Protein AF-A0A0B6ZB55-F1 (afdb_monomer_lite)

Radius of gyration: 16.15 Å; chains: 1; bounding box: 36×27×43 Å

Structure (mmCIF, N/CA/C/O backbone):
data_AF-A0A0B6ZB55-F1
#
_entry.id   AF-A0A0B6ZB55-F1
#
loop_
_atom_site.group_PDB
_atom_site.id
_atom_site.type_symbol
_atom_site.label_atom_id
_atom_site.label_alt_id
_atom_site.label_comp_id
_atom_site.label_asym_id
_atom_site.label_entity_id
_atom_site.label_seq_id
_atom_site.pdbx_PDB_ins_code
_atom_site.Cartn_x
_atom_site.Cartn_y
_atom_site.Cartn_z
_atom_site.occupancy
_atom_site.B_iso_or_equiv
_atom_site.auth_seq_id
_atom_site.auth_comp_id
_atom_site.auth_asym_id
_atom_site.auth_atom_id
_atom_site.pdbx_PDB_model_num
ATOM 1 N N . ARG A 1 1 ? -15.641 8.906 -2.070 1.00 78.38 1 ARG A N 1
ATOM 2 C CA . ARG A 1 1 ? -16.358 8.236 -0.950 1.00 78.38 1 ARG A CA 1
ATOM 3 C C . ARG A 1 1 ? -15.957 6.762 -0.945 1.00 78.38 1 ARG A C 1
ATOM 5 O O . ARG A 1 1 ? -15.657 6.256 -2.016 1.00 78.38 1 ARG A O 1
ATOM 12 N N . PHE A 1 2 ? -15.905 6.112 0.220 1.00 85.44 2 PHE A N 1
ATOM 13 C CA . PHE A 1 2 ? -15.589 4.680 0.339 1.00 85.44 2 PHE A CA 1
ATOM 14 C C . PHE A 1 2 ? -16.650 3.815 -0.370 1.00 85.44 2 PHE A C 1
ATOM 16 O O . PHE A 1 2 ? -17.840 4.094 -0.225 1.00 85.44 2 PHE A O 1
ATOM 23 N N . ASN A 1 3 ? -16.220 2.804 -1.135 1.00 88.19 3 ASN A N 1
ATOM 24 C CA . ASN A 1 3 ? -17.104 1.811 -1.752 1.00 88.19 3 ASN A CA 1
ATOM 25 C C . ASN A 1 3 ? -17.136 0.546 -0.878 1.00 88.19 3 ASN A C 1
ATOM 27 O O . ASN A 1 3 ? -16.136 -0.161 -0.781 1.00 88.19 3 ASN A O 1
ATOM 31 N N . ALA A 1 4 ? -18.290 0.261 -0.275 1.00 91.62 4 ALA A N 1
ATOM 32 C CA . ALA A 1 4 ? -18.489 -0.870 0.631 1.00 91.62 4 ALA A CA 1
ATOM 33 C C . ALA A 1 4 ? -18.898 -2.179 -0.073 1.00 91.62 4 ALA A C 1
ATOM 35 O O . ALA A 1 4 ? -19.157 -3.175 0.593 1.00 91.62 4 ALA A O 1
ATOM 36 N N . GLU A 1 5 ? -18.983 -2.213 -1.403 1.00 95.00 5 GLU A N 1
ATOM 37 C CA . GLU A 1 5 ? -19.406 -3.409 -2.143 1.00 95.00 5 GLU A CA 1
ATOM 38 C C . GLU A 1 5 ? -18.503 -4.621 -1.855 1.00 95.00 5 GLU A C 1
ATOM 40 O O . GLU A 1 5 ? -18.988 -5.738 -1.676 1.00 95.00 5 GLU A O 1
ATOM 45 N N . VAL A 1 6 ? -17.189 -4.397 -1.751 1.00 92.00 6 VAL A N 1
ATOM 46 C CA . VAL A 1 6 ? -16.215 -5.449 -1.416 1.00 92.00 6 VAL A CA 1
ATOM 47 C C . VAL A 1 6 ? -16.412 -5.943 0.017 1.00 92.00 6 VAL A C 1
ATOM 49 O O . VAL A 1 6 ? -16.413 -7.152 0.245 1.00 92.00 6 VAL A O 1
ATOM 52 N N . ASP A 1 7 ? -16.641 -5.035 0.964 1.00 95.38 7 ASP A N 1
ATOM 53 C CA . ASP A 1 7 ? -16.941 -5.369 2.360 1.00 95.38 7 ASP A CA 1
ATOM 54 C C . ASP A 1 7 ? -18.189 -6.260 2.456 1.00 95.38 7 ASP A C 1
ATOM 56 O O . ASP A 1 7 ? -18.150 -7.330 3.061 1.00 95.38 7 ASP A O 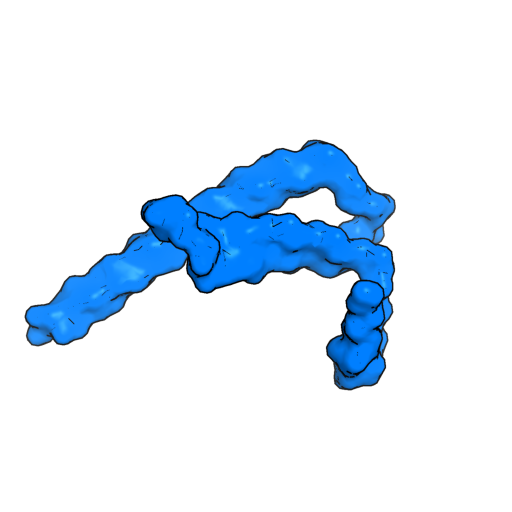1
ATOM 60 N N . ILE A 1 8 ? -19.276 -5.874 1.776 1.00 95.69 8 ILE A N 1
ATOM 61 C CA . ILE A 1 8 ? -20.536 -6.634 1.748 1.00 95.69 8 ILE A CA 1
ATOM 62 C C . ILE A 1 8 ? -20.314 -8.035 1.171 1.00 95.69 8 ILE A C 1
ATOM 64 O O . ILE A 1 8 ? -20.774 -9.021 1.743 1.00 95.69 8 ILE A O 1
ATOM 68 N N . ARG A 1 9 ? -19.591 -8.136 0.049 1.00 96.00 9 ARG A N 1
ATOM 69 C CA . ARG A 1 9 ? -19.334 -9.413 -0.632 1.00 96.00 9 ARG A CA 1
ATOM 70 C C . ARG A 1 9 ? -18.429 -10.356 0.157 1.00 96.00 9 ARG A C 1
ATOM 72 O O . ARG A 1 9 ? -18.551 -11.566 0.005 1.00 96.00 9 ARG A O 1
ATOM 79 N N . THR A 1 10 ? -17.497 -9.819 0.940 1.00 94.06 10 THR A N 1
ATOM 80 C CA . THR A 1 10 ? -16.496 -10.611 1.678 1.00 94.06 10 THR A CA 1
ATOM 81 C C . THR A 1 10 ? -16.866 -10.837 3.143 1.00 94.06 10 THR A C 1
ATOM 83 O O . THR A 1 10 ? -16.229 -11.648 3.809 1.00 94.06 10 THR A O 1
ATOM 86 N N . GLY A 1 11 ? -17.861 -10.115 3.668 1.00 94.56 11 GLY A N 1
ATOM 87 C CA . GLY A 1 11 ? -18.149 -10.052 5.103 1.00 94.56 11 GLY A CA 1
ATOM 88 C C . GLY A 1 11 ? -17.071 -9.315 5.908 1.00 94.56 11 GLY A C 1
ATOM 89 O O . GLY A 1 11 ? -17.128 -9.287 7.139 1.00 94.56 11 GLY A O 1
ATOM 90 N N . TYR A 1 12 ? -16.077 -8.725 5.237 1.00 94.50 12 TYR A N 1
ATOM 91 C CA . TYR A 1 12 ? -15.007 -7.970 5.869 1.00 94.50 12 TYR A CA 1
ATOM 92 C C . TYR A 1 12 ? -15.473 -6.544 6.167 1.00 94.50 12 TYR A C 1
ATOM 94 O O . TYR A 1 12 ? -16.247 -5.967 5.412 1.00 94.50 12 TYR A O 1
ATOM 102 N N . LYS A 1 13 ? -14.997 -5.952 7.266 1.00 94.88 13 LYS A N 1
ATOM 103 C CA . LYS A 1 13 ? -15.304 -4.558 7.613 1.00 94.88 13 LYS A CA 1
ATOM 104 C C . LYS A 1 13 ? -14.049 -3.713 7.530 1.00 94.88 13 LYS A C 1
ATOM 106 O O . LYS A 1 13 ? -13.205 -3.772 8.426 1.00 94.88 13 LYS A O 1
ATOM 111 N N . THR A 1 14 ? -13.955 -2.888 6.505 1.00 95.44 14 THR A N 1
ATOM 112 C CA . THR A 1 14 ? -12.849 -1.964 6.298 1.00 95.44 14 THR A CA 1
ATOM 113 C C . THR A 1 14 ? -13.033 -0.717 7.162 1.00 95.44 14 THR A C 1
ATOM 115 O O . THR A 1 14 ? -14.045 -0.022 7.100 1.00 95.44 14 THR A O 1
ATOM 118 N N . LYS A 1 15 ? -12.050 -0.451 8.022 1.00 93.94 15 LYS A N 1
ATOM 119 C CA . LYS A 1 15 ? -12.016 0.672 8.971 1.00 93.94 15 LYS A CA 1
ATOM 120 C C . LYS A 1 15 ? -10.954 1.689 8.576 1.00 93.94 15 LYS A C 1
ATOM 122 O O . LYS A 1 15 ? -11.204 2.887 8.622 1.00 93.94 15 LYS A O 1
ATOM 127 N N . THR A 1 16 ? -9.773 1.208 8.197 1.00 95.50 16 THR A N 1
ATOM 128 C CA . THR A 1 16 ? -8.644 2.034 7.760 1.00 95.50 16 THR A CA 1
ATOM 129 C C . THR A 1 16 ? -7.981 1.397 6.548 1.00 95.50 16 THR A C 1
ATOM 131 O O . THR A 1 16 ? -7.889 0.173 6.453 1.00 95.50 16 THR A O 1
ATOM 134 N N . ILE A 1 17 ? -7.520 2.230 5.617 1.00 95.81 17 ILE A N 1
ATOM 135 C CA . ILE A 1 17 ? -6.746 1.809 4.449 1.00 95.81 17 ILE A CA 1
ATOM 136 C C . ILE A 1 17 ? -5.537 2.732 4.343 1.00 95.81 17 ILE A C 1
ATOM 138 O O . ILE A 1 17 ? -5.686 3.948 4.460 1.00 95.81 17 ILE A O 1
ATOM 142 N N . LEU A 1 18 ? -4.368 2.152 4.098 1.00 97.25 18 LEU A N 1
ATOM 143 C CA . LEU A 1 18 ? -3.168 2.867 3.686 1.00 97.25 18 LEU A CA 1
ATOM 144 C C . LEU A 1 18 ? -2.771 2.377 2.293 1.00 97.25 18 LEU A C 1
ATOM 146 O O . LEU A 1 18 ? -2.640 1.173 2.085 1.00 97.25 18 LEU A O 1
ATOM 150 N N . CYS A 1 19 ? -2.587 3.296 1.348 1.00 97.25 19 CYS A N 1
ATOM 151 C CA . CYS A 1 19 ? -2.244 2.981 -0.038 1.00 97.25 19 CYS A CA 1
ATOM 152 C C . CYS A 1 19 ? -0.926 3.645 -0.421 1.00 97.25 19 CYS A C 1
ATOM 154 O O . CYS A 1 19 ? -0.743 4.824 -0.131 1.00 97.25 19 CYS A O 1
ATOM 156 N N . MET A 1 20 ? -0.071 2.919 -1.143 1.00 97.69 20 MET A N 1
ATOM 157 C CA . MET A 1 20 ? 1.135 3.473 -1.759 1.00 97.69 20 MET A CA 1
ATOM 158 C C . MET A 1 20 ? 1.209 3.105 -3.244 1.00 97.69 20 MET A C 1
ATOM 160 O O . MET A 1 20 ? 0.963 1.949 -3.609 1.00 97.69 20 MET A O 1
ATOM 164 N N . PRO A 1 21 ? 1.527 4.064 -4.128 1.00 97.38 21 PRO A N 1
ATOM 165 C CA . PRO A 1 21 ? 1.776 3.773 -5.532 1.00 97.38 21 PRO A CA 1
ATOM 166 C C . PRO A 1 21 ? 3.082 2.986 -5.699 1.00 97.38 21 PRO A C 1
ATOM 168 O O . PRO A 1 21 ? 4.064 3.218 -5.001 1.00 97.38 21 PRO A O 1
ATOM 171 N N . ILE A 1 22 ? 3.108 2.081 -6.674 1.00 96.75 22 ILE A N 1
ATOM 172 C CA . ILE A 1 22 ? 4.319 1.376 -7.093 1.00 96.75 22 ILE A CA 1
ATOM 173 C C . ILE A 1 22 ? 4.816 2.008 -8.391 1.00 96.75 22 ILE A C 1
ATOM 175 O O . ILE A 1 22 ? 4.112 1.994 -9.406 1.00 96.75 22 ILE A O 1
ATOM 179 N N . PHE A 1 23 ? 6.048 2.514 -8.374 1.00 93.25 23 PHE A N 1
ATOM 180 C CA . PHE A 1 23 ? 6.677 3.146 -9.531 1.00 93.25 23 PHE A CA 1
ATOM 181 C C . PHE A 1 23 ? 7.691 2.229 -10.217 1.00 93.25 23 PHE A C 1
ATOM 183 O O . PHE A 1 23 ? 8.487 1.552 -9.571 1.00 93.25 23 PHE A O 1
ATOM 190 N N . ILE A 1 24 ? 7.722 2.278 -11.550 1.00 91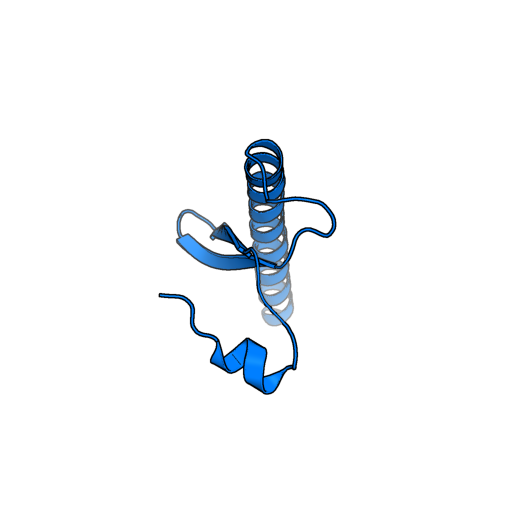.00 24 ILE A N 1
ATOM 191 C CA . ILE A 1 24 ? 8.831 1.786 -12.373 1.00 91.00 24 ILE A CA 1
ATOM 192 C C . ILE A 1 24 ? 9.160 2.871 -13.398 1.00 91.00 24 ILE A C 1
ATOM 194 O O . ILE A 1 24 ? 8.301 3.257 -14.188 1.00 91.00 24 ILE A O 1
ATOM 198 N N . ARG A 1 25 ? 10.412 3.354 -13.406 1.00 87.62 25 ARG A N 1
ATOM 199 C CA . ARG A 1 25 ? 10.905 4.385 -14.348 1.00 87.62 25 ARG A CA 1
ATOM 200 C C . ARG A 1 25 ? 9.990 5.621 -14.424 1.00 87.62 25 ARG A C 1
ATOM 202 O O . ARG A 1 25 ? 9.645 6.083 -15.505 1.00 87.62 25 ARG A O 1
ATOM 209 N N . GLY A 1 26 ? 9.548 6.111 -13.265 1.00 88.38 26 GLY A N 1
ATOM 210 C CA . GLY A 1 26 ? 8.675 7.287 -13.153 1.00 88.38 26 GLY A CA 1
ATOM 211 C C . GLY A 1 26 ? 7.202 7.048 -13.504 1.00 88.38 26 GLY A C 1
ATOM 212 O O . GLY A 1 26 ? 6.395 7.956 -13.349 1.00 88.38 26 GLY A O 1
ATOM 213 N N . SER A 1 27 ? 6.824 5.841 -13.936 1.00 92.62 27 SER A N 1
ATOM 214 C CA . SER A 1 27 ? 5.431 5.484 -14.223 1.00 92.62 27 SER A CA 1
ATOM 215 C C . SER A 1 27 ? 4.829 4.663 -13.087 1.00 92.62 27 SER A C 1
ATO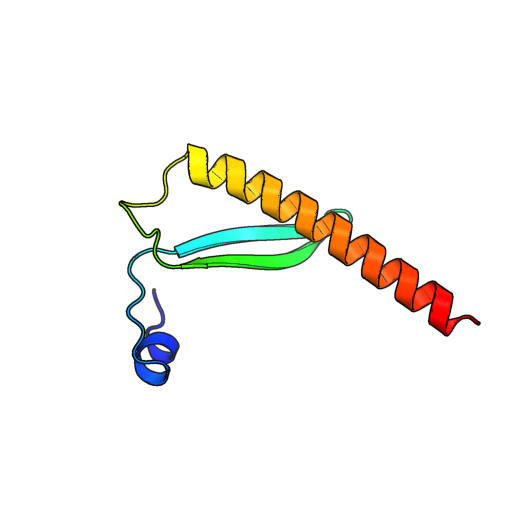M 217 O O . SER A 1 27 ? 5.458 3.717 -12.608 1.00 92.62 27 SER A O 1
ATOM 219 N N . VAL A 1 28 ? 3.598 4.986 -12.684 1.00 95.25 28 VAL A N 1
ATOM 220 C CA . VAL A 1 28 ? 2.828 4.160 -11.745 1.00 95.25 28 VAL A CA 1
ATOM 221 C C . VAL A 1 28 ? 2.369 2.902 -12.471 1.00 95.25 28 VAL A C 1
ATOM 223 O O . VAL A 1 28 ? 1.650 2.979 -13.465 1.00 95.25 28 VAL A O 1
ATOM 226 N N . ILE A 1 29 ? 2.784 1.740 -11.977 1.00 93.94 29 ILE A N 1
ATOM 227 C CA . ILE A 1 29 ? 2.422 0.437 -12.559 1.00 93.94 29 ILE A CA 1
ATOM 228 C C . ILE A 1 29 ? 1.385 -0.324 -11.732 1.00 93.94 29 ILE A C 1
ATOM 230 O O . ILE A 1 29 ? 0.895 -1.364 -12.166 1.00 93.94 29 ILE A O 1
ATOM 234 N N . GLY A 1 30 ? 1.079 0.168 -10.535 1.00 94.56 30 GLY A N 1
ATOM 235 C CA . GLY A 1 30 ? 0.151 -0.454 -9.607 1.00 94.56 30 GLY A CA 1
ATOM 236 C C . GLY A 1 30 ? 0.084 0.308 -8.292 1.00 94.56 30 GLY A C 1
ATOM 237 O O . GLY A 1 30 ? 0.768 1.313 -8.099 1.00 94.56 30 GLY A O 1
ATOM 238 N N . VAL A 1 31 ? -0.747 -0.191 -7.386 1.00 96.56 31 VAL A N 1
ATOM 239 C CA . VAL A 1 31 ? -0.917 0.336 -6.031 1.00 96.56 31 VAL A CA 1
ATOM 240 C C . VAL A 1 31 ? -0.890 -0.846 -5.078 1.00 96.56 31 VAL A C 1
ATOM 242 O O . VAL A 1 31 ? -1.513 -1.873 -5.347 1.00 96.56 31 VAL A O 1
ATOM 245 N N . VAL A 1 32 ? -0.180 -0.697 -3.967 1.00 96.75 32 VAL A N 1
ATOM 246 C CA . VAL A 1 32 ? -0.252 -1.626 -2.844 1.00 96.75 32 VAL A CA 1
ATOM 247 C C . VAL A 1 32 ? -1.099 -1.007 -1.740 1.00 96.75 32 VAL A C 1
ATOM 249 O O . VAL A 1 32 ? -1.030 0.198 -1.496 1.00 96.75 32 VAL A O 1
ATOM 252 N N . GLN A 1 33 ? -1.922 -1.828 -1.090 1.00 96.44 33 GLN A N 1
ATOM 253 C CA . GLN A 1 33 ? -2.800 -1.394 -0.010 1.00 96.44 33 GLN A CA 1
ATOM 254 C C . GLN A 1 33 ? -2.627 -2.267 1.232 1.00 96.44 33 GLN A C 1
ATOM 256 O O . GLN A 1 33 ? -2.515 -3.489 1.132 1.00 96.44 33 GLN A O 1
ATOM 261 N N . MET A 1 34 ? -2.662 -1.636 2.401 1.00 96.56 34 MET A N 1
ATOM 262 C CA . MET A 1 34 ? -2.866 -2.288 3.690 1.00 96.56 34 MET A CA 1
ATOM 263 C C . MET A 1 34 ? -4.247 -1.916 4.208 1.00 96.56 34 MET A C 1
ATOM 265 O O . MET A 1 34 ? -4.620 -0.744 4.220 1.00 96.56 34 MET A O 1
ATOM 269 N N . VAL A 1 35 ? -4.997 -2.917 4.657 1.00 95.75 35 VAL A N 1
ATOM 270 C CA . VAL A 1 35 ? -6.350 -2.742 5.188 1.00 95.75 35 VAL A CA 1
ATOM 271 C C . VAL A 1 35 ? -6.350 -3.156 6.650 1.00 95.75 35 VAL A C 1
ATOM 273 O O . VAL A 1 35 ? -5.839 -4.221 6.981 1.00 95.75 35 VAL A O 1
ATOM 276 N N . ASN A 1 36 ? -6.935 -2.317 7.505 1.00 95.75 36 ASN A N 1
ATOM 277 C CA . ASN A 1 36 ? -7.104 -2.539 8.940 1.00 95.75 36 AS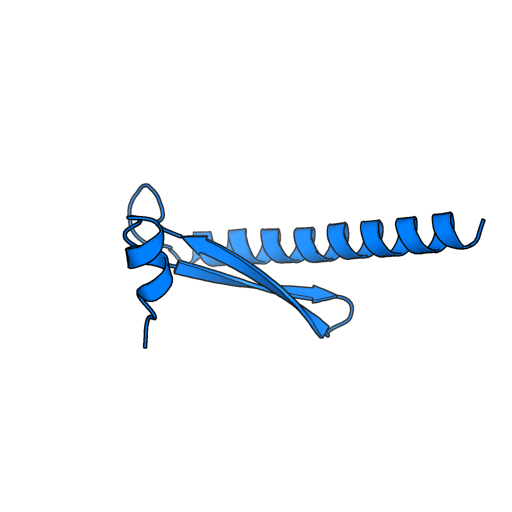N A CA 1
ATOM 278 C C . ASN A 1 36 ? -5.814 -2.909 9.674 1.00 95.75 36 ASN A C 1
ATOM 280 O O . ASN A 1 36 ? -5.540 -4.080 9.947 1.00 95.75 36 ASN A O 1
ATOM 284 N N . LYS A 1 37 ? -5.066 -1.889 10.102 1.00 96.81 37 LYS A N 1
ATOM 285 C CA . LYS A 1 37 ? -3.997 -2.093 11.084 1.00 96.81 37 LYS A CA 1
ATOM 286 C C . LYS A 1 37 ? -4.561 -2.826 12.309 1.00 96.81 37 LYS A C 1
ATOM 288 O O . LYS A 1 37 ? -5.607 -2.446 12.832 1.00 96.81 37 LYS A O 1
ATOM 293 N N . LEU A 1 38 ? -3.867 -3.878 12.753 1.00 95.69 38 LEU A N 1
ATOM 294 C CA . LEU A 1 38 ? -4.333 -4.727 13.857 1.00 95.69 38 LEU A CA 1
ATOM 295 C C . LEU A 1 38 ? -4.537 -3.925 15.150 1.00 95.69 38 LEU A C 1
ATOM 297 O O . LEU A 1 38 ? -5.524 -4.134 15.848 1.00 95.69 38 LEU A O 1
ATOM 301 N N . ASN A 1 39 ? -3.634 -2.978 15.424 1.00 94.50 39 ASN A N 1
ATOM 302 C CA . ASN A 1 39 ? -3.664 -2.121 16.605 1.00 94.50 39 ASN A CA 1
ATOM 303 C C . ASN A 1 39 ? -3.562 -0.644 16.199 1.00 94.50 39 ASN A C 1
ATOM 305 O O . ASN A 1 39 ? -2.538 -0.211 15.665 1.00 94.50 39 ASN A O 1
ATOM 309 N N . GLY A 1 40 ? -4.611 0.130 16.490 1.00 93.56 40 GLY A N 1
ATOM 310 C CA . GLY A 1 40 ? -4.669 1.568 16.221 1.00 93.56 40 GLY A CA 1
ATOM 311 C C . GLY A 1 40 ? -4.915 1.924 14.752 1.00 93.56 40 GLY A C 1
ATOM 312 O O . GLY A 1 40 ? -5.378 1.112 13.952 1.00 93.56 40 GLY A O 1
ATOM 313 N N . THR A 1 41 ? -4.630 3.175 14.401 1.00 95.81 41 THR A N 1
ATOM 314 C CA . THR A 1 41 ? -4.681 3.678 13.023 1.00 95.81 41 THR A CA 1
ATOM 315 C C . THR A 1 41 ? -3.280 3.728 12.424 1.00 95.81 41 THR A C 1
ATOM 317 O O . THR A 1 41 ? -2.282 3.695 13.149 1.00 95.81 41 THR A O 1
ATOM 320 N N . PHE A 1 42 ? -3.192 3.800 11.096 1.00 98.00 42 PHE A N 1
ATOM 321 C CA . PHE A 1 42 ? -1.916 4.069 10.441 1.00 98.00 42 PHE A CA 1
ATOM 322 C C . PHE A 1 42 ? -1.373 5.428 10.898 1.00 98.00 42 PHE A C 1
ATOM 324 O O . PHE A 1 42 ? -2.123 6.388 11.080 1.00 98.00 42 PHE A O 1
ATOM 331 N N . THR A 1 43 ? -0.074 5.454 11.145 1.00 98.00 43 THR A N 1
ATOM 332 C CA . THR A 1 43 ? 0.713 6.585 11.625 1.00 98.00 43 THR A CA 1
ATOM 333 C C . THR A 1 43 ? 1.673 7.035 10.532 1.00 98.00 43 THR A C 1
ATOM 335 O O . THR A 1 43 ? 1.897 6.313 9.559 1.00 98.00 43 THR A O 1
ATOM 338 N N . LYS A 1 44 ? 2.319 8.188 10.723 1.00 97.94 44 LYS A N 1
ATOM 339 C CA . LYS A 1 44 ? 3.310 8.675 9.761 1.00 97.94 44 LYS A CA 1
ATOM 340 C C . LYS A 1 44 ? 4.496 7.719 9.582 1.00 97.94 44 LYS A C 1
ATOM 342 O O . LYS A 1 44 ? 4.950 7.518 8.464 1.00 97.94 44 LYS A O 1
ATOM 347 N N . ALA A 1 45 ? 4.920 7.058 10.657 1.00 97.94 45 ALA A N 1
ATOM 348 C CA . ALA A 1 45 ? 5.963 6.039 10.590 1.00 97.94 45 ALA A CA 1
ATOM 349 C C . ALA A 1 45 ? 5.525 4.807 9.771 1.00 97.94 45 ALA A C 1
ATOM 351 O O . ALA A 1 45 ? 6.344 4.211 9.075 1.00 97.94 45 ALA A O 1
ATOM 352 N N . ASP A 1 46 ? 4.236 4.437 9.813 1.00 97.88 46 ASP A N 1
ATOM 353 C CA . ASP A 1 46 ? 3.712 3.364 8.957 1.00 97.88 46 ASP A CA 1
ATOM 354 C C . ASP A 1 46 ? 3.714 3.790 7.481 1.00 97.88 46 ASP A C 1
ATOM 356 O O . ASP A 1 46 ? 4.034 2.975 6.622 1.00 97.88 46 ASP A O 1
ATOM 360 N N . GLU A 1 47 ? 3.388 5.054 7.180 1.00 97.81 47 GLU A N 1
ATOM 361 C CA . GLU A 1 47 ? 3.475 5.598 5.818 1.00 97.81 47 GLU A CA 1
ATOM 362 C C . GLU A 1 47 ? 4.907 5.517 5.277 1.00 97.81 47 GLU A C 1
ATOM 364 O O . GLU A 1 47 ? 5.116 4.954 4.210 1.00 97.81 47 GLU A O 1
ATOM 369 N N . GLU A 1 48 ? 5.896 6.012 6.021 1.00 98.06 48 GLU A N 1
ATOM 370 C CA . GLU A 1 48 ? 7.307 6.023 5.599 1.00 98.06 48 GLU A CA 1
ATOM 371 C C . GLU A 1 48 ? 7.858 4.603 5.378 1.00 98.06 48 GLU A C 1
ATOM 373 O O . GLU A 1 48 ? 8.525 4.309 4.377 1.00 98.06 48 GLU A O 1
ATOM 378 N N . ALA A 1 49 ? 7.529 3.679 6.287 1.00 97.38 49 ALA A N 1
ATOM 379 C CA . ALA A 1 49 ? 7.898 2.277 6.141 1.00 97.38 49 ALA A CA 1
ATOM 380 C C . ALA A 1 49 ? 7.215 1.634 4.921 1.00 97.38 49 ALA A C 1
ATOM 382 O O . ALA A 1 49 ? 7.841 0.871 4.179 1.00 97.38 49 ALA A O 1
ATOM 383 N N . PHE A 1 50 ? 5.939 1.945 4.684 1.00 97.69 50 PHE A N 1
ATOM 384 C CA . PHE A 1 50 ? 5.173 1.360 3.589 1.00 97.69 50 PHE A CA 1
ATOM 385 C C . PHE A 1 50 ? 5.519 1.960 2.220 1.00 97.69 50 PHE A C 1
ATOM 387 O O . PHE A 1 50 ? 5.476 1.252 1.214 1.00 97.69 50 PHE A O 1
ATOM 394 N N . GLU A 1 51 ? 5.944 3.222 2.169 1.00 97.12 51 GLU A N 1
ATOM 395 C CA . GLU A 1 51 ? 6.548 3.829 0.982 1.00 97.12 51 GLU A CA 1
ATOM 396 C C . GLU A 1 51 ? 7.826 3.078 0.590 1.00 97.12 51 GLU A C 1
ATOM 398 O O . GLU A 1 51 ? 7.972 2.641 -0.553 1.00 97.12 51 GLU A O 1
ATOM 403 N N . THR A 1 52 ? 8.705 2.819 1.563 1.00 96.94 52 THR A N 1
ATOM 404 C CA . THR A 1 52 ? 9.918 2.016 1.350 1.00 96.94 52 THR A CA 1
ATOM 405 C C . THR A 1 52 ? 9.577 0.614 0.834 1.00 96.94 52 THR A C 1
ATOM 407 O O . THR A 1 52 ? 10.192 0.123 -0.116 1.00 96.94 52 THR A O 1
ATOM 410 N N . PHE A 1 53 ? 8.553 -0.027 1.404 1.00 97.06 53 PHE A N 1
ATOM 411 C CA . PHE A 1 53 ? 8.054 -1.315 0.922 1.00 97.06 53 PHE A CA 1
ATOM 412 C C . PHE A 1 53 ? 7.575 -1.249 -0.540 1.00 97.06 53 PHE A C 1
ATOM 414 O O . PHE A 1 53 ? 7.942 -2.105 -1.348 1.00 97.06 53 PHE A O 1
ATOM 421 N N . ALA A 1 54 ? 6.813 -0.217 -0.913 1.00 96.88 54 ALA A N 1
ATOM 422 C CA . ALA A 1 54 ? 6.316 -0.038 -2.277 1.00 96.88 54 ALA A CA 1
ATOM 423 C C . ALA A 1 54 ? 7.450 0.155 -3.303 1.00 96.88 54 ALA A C 1
ATOM 425 O O . ALA A 1 54 ? 7.367 -0.378 -4.416 1.00 96.88 54 ALA A O 1
ATOM 426 N N . ILE A 1 55 ? 8.538 0.841 -2.924 1.00 95.06 55 ILE A N 1
ATOM 427 C CA . ILE A 1 55 ? 9.754 0.965 -3.748 1.00 95.06 55 ILE A CA 1
ATOM 428 C C . ILE A 1 55 ? 10.350 -0.420 -4.033 1.00 95.06 55 ILE A C 1
ATOM 430 O O . ILE A 1 55 ? 10.625 -0.753 -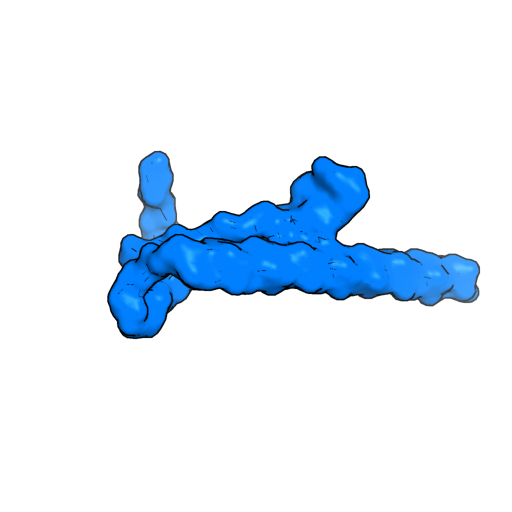5.191 1.00 95.06 55 ILE A O 1
ATOM 434 N N . TYR A 1 56 ? 10.497 -1.264 -3.006 1.00 95.62 56 TYR A N 1
ATOM 435 C CA . TYR A 1 56 ? 11.009 -2.626 -3.182 1.00 95.62 56 TYR A CA 1
ATOM 436 C C . TYR A 1 56 ? 10.090 -3.497 -4.045 1.00 95.62 56 TYR A C 1
ATOM 438 O O . TYR A 1 56 ? 10.584 -4.249 -4.889 1.00 95.62 56 TYR A O 1
ATOM 446 N N . CYS A 1 57 ? 8.765 -3.362 -3.915 1.00 95.38 57 CYS A N 1
ATOM 447 C CA . CYS A 1 57 ? 7.822 -4.024 -4.820 1.00 95.38 57 CYS A CA 1
ATOM 448 C C . CYS A 1 57 ? 8.053 -3.612 -6.281 1.00 95.38 57 CYS A C 1
ATOM 450 O O . CYS A 1 57 ? 8.052 -4.470 -7.165 1.00 95.38 57 CYS A O 1
ATOM 452 N N . GLY A 1 58 ? 8.292 -2.323 -6.542 1.00 94.00 58 GLY A N 1
ATOM 453 C CA . GLY A 1 58 ? 8.604 -1.818 -7.880 1.00 94.00 58 GLY A CA 1
ATOM 454 C C . GLY A 1 58 ? 9.858 -2.460 -8.470 1.00 94.00 58 GLY A C 1
ATOM 455 O O . GLY A 1 58 ? 9.834 -2.921 -9.614 1.00 94.00 58 GLY A O 1
ATOM 456 N N . LEU A 1 59 ? 10.926 -2.571 -7.674 1.00 93.38 59 LEU A N 1
ATOM 457 C CA . LEU A 1 59 ? 12.173 -3.221 -8.082 1.00 93.38 59 LEU A CA 1
ATOM 458 C C . LEU A 1 59 ? 11.974 -4.713 -8.387 1.00 93.38 59 LEU A C 1
ATOM 460 O O . LEU A 1 59 ? 12.385 -5.189 -9.446 1.00 93.38 59 LEU A O 1
ATOM 464 N N . ALA A 1 60 ? 11.301 -5.441 -7.494 1.00 93.75 60 ALA A N 1
ATOM 465 C CA . ALA A 1 60 ? 11.034 -6.867 -7.666 1.00 93.75 60 ALA A CA 1
ATOM 466 C C . ALA A 1 60 ? 10.192 -7.144 -8.923 1.00 93.75 60 ALA A C 1
ATOM 468 O O . ALA A 1 60 ? 10.539 -8.009 -9.729 1.00 93.75 60 ALA A O 1
ATOM 469 N N . LEU A 1 61 ? 9.129 -6.362 -9.142 1.00 92.19 61 LEU A N 1
ATOM 470 C CA . LEU A 1 61 ? 8.288 -6.465 -10.338 1.00 92.19 61 LEU A CA 1
ATOM 471 C C . LEU A 1 61 ? 9.055 -6.098 -11.614 1.00 92.19 61 LEU A C 1
ATOM 473 O O . LEU A 1 61 ? 8.832 -6.711 -12.661 1.00 92.19 61 LEU A O 1
ATOM 477 N N . HIS A 1 62 ? 9.966 -5.121 -11.545 1.00 91.12 62 HIS A N 1
ATOM 478 C CA . HIS A 1 62 ? 10.829 -4.774 -12.672 1.00 91.12 62 HIS A CA 1
ATOM 479 C C . HIS A 1 62 ? 11.747 -5.938 -13.057 1.00 91.12 62 HIS A C 1
ATOM 481 O O . HIS A 1 62 ? 11.806 -6.302 -14.234 1.00 91.12 62 HIS A O 1
ATOM 487 N N . HIS A 1 63 ? 12.411 -6.550 -12.073 1.00 91.25 63 HIS A N 1
ATOM 488 C CA . HIS A 1 63 ? 13.290 -7.699 -12.289 1.00 91.25 63 HIS A CA 1
ATOM 489 C C . HIS A 1 63 ? 12.531 -8.917 -12.815 1.00 91.25 63 HIS A C 1
ATOM 491 O O . HIS A 1 63 ? 12.969 -9.515 -13.795 1.00 91.25 63 HIS A O 1
ATOM 497 N N . ALA A 1 64 ? 11.370 -9.241 -12.240 1.00 91.00 64 ALA A N 1
ATOM 498 C CA . ALA A 1 64 ? 10.537 -10.346 -12.709 1.00 91.00 64 ALA A CA 1
ATOM 499 C C . ALA A 1 64 ? 10.134 -10.166 -14.184 1.00 91.00 64 ALA A C 1
ATOM 501 O O . ALA A 1 64 ? 10.321 -11.073 -14.993 1.00 91.00 64 ALA A O 1
ATOM 502 N N . LYS A 1 65 ? 9.679 -8.962 -14.570 1.00 88.25 65 LYS A N 1
ATOM 503 C CA . LYS A 1 65 ? 9.349 -8.646 -15.972 1.00 88.25 65 LYS A CA 1
ATOM 504 C C . LYS A 1 65 ? 10.551 -8.747 -16.908 1.00 88.25 65 LYS A C 1
ATOM 506 O O . LYS A 1 65 ? 10.390 -9.150 -18.057 1.00 88.25 65 LYS A O 1
ATOM 511 N N . LEU A 1 66 ? 11.733 -8.320 -16.464 1.00 89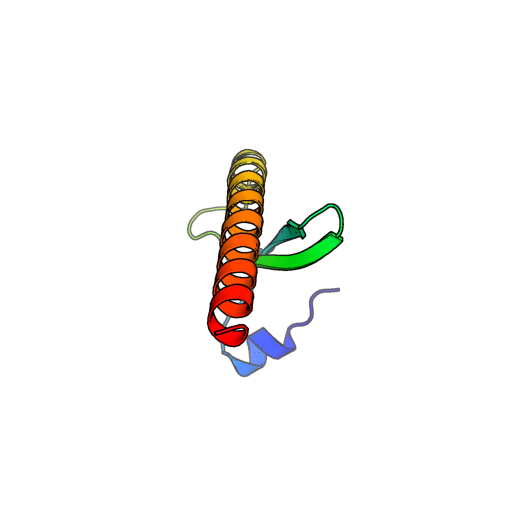.56 66 LEU A N 1
ATOM 512 C CA . LEU A 1 66 ? 12.945 -8.409 -17.277 1.00 89.56 66 LEU A CA 1
ATOM 513 C C . LEU A 1 66 ? 13.357 -9.871 -17.481 1.00 89.56 66 LEU A C 1
ATOM 515 O O . LEU A 1 66 ? 13.634 -10.270 -18.609 1.00 89.56 66 LEU A O 1
ATOM 519 N N . TYR A 1 67 ? 13.325 -10.666 -16.412 1.00 91.88 67 TYR A N 1
ATOM 520 C CA . TYR A 1 67 ? 13.637 -12.090 -16.451 1.00 91.88 67 TYR A CA 1
ATOM 521 C C . TYR A 1 67 ? 12.690 -12.861 -17.383 1.00 91.88 67 TYR A C 1
ATOM 523 O O . TYR A 1 67 ? 13.148 -13.619 -18.235 1.00 91.88 67 TYR A O 1
ATOM 531 N N . GLU A 1 68 ? 11.378 -12.609 -17.309 1.00 91.44 68 GLU A N 1
ATOM 532 C CA . GLU A 1 68 ? 10.408 -13.216 -18.230 1.00 91.44 68 GLU A CA 1
ATOM 533 C C . GLU A 1 68 ? 10.662 -12.851 -19.698 1.00 91.44 68 GLU A C 1
ATOM 535 O O . GLU A 1 68 ? 10.471 -13.691 -20.576 1.00 91.44 68 GLU A O 1
ATOM 540 N N . LYS A 1 69 ? 11.085 -11.612 -19.985 1.00 90.12 69 LYS A N 1
ATOM 541 C CA . LYS A 1 69 ? 11.410 -11.184 -21.355 1.00 90.12 69 LYS A CA 1
ATOM 542 C C . LYS A 1 69 ? 12.627 -11.915 -21.905 1.00 90.12 69 LYS A C 1
ATOM 544 O O . LYS A 1 69 ? 12.572 -12.368 -23.044 1.00 90.12 69 LYS A O 1
ATOM 549 N N . ILE A 1 70 ? 13.687 -12.042 -21.107 1.00 90.69 70 ILE A N 1
ATOM 550 C CA . ILE A 1 70 ? 14.896 -12.778 -21.501 1.00 90.69 70 ILE A CA 1
ATOM 551 C C . ILE A 1 70 ? 14.527 -14.236 -21.797 1.00 90.69 70 ILE A C 1
ATOM 553 O O . ILE A 1 70 ? 14.791 -14.708 -22.894 1.00 90.69 70 ILE A O 1
ATOM 557 N N . ARG A 1 71 ? 13.785 -14.895 -20.895 1.00 89.88 71 ARG A N 1
ATOM 558 C CA . ARG A 1 71 ? 13.377 -16.304 -21.052 1.00 89.88 71 ARG A CA 1
ATOM 559 C C . ARG A 1 71 ? 12.439 -16.576 -22.236 1.00 89.88 71 ARG A C 1
ATOM 561 O O . ARG A 1 71 ? 12.298 -17.715 -22.645 1.00 89.88 71 ARG A O 1
ATOM 568 N N . ARG A 1 72 ? 11.712 -15.569 -22.731 1.00 82.62 72 ARG A N 1
ATOM 569 C CA . ARG A 1 72 ? 10.858 -15.692 -23.933 1.00 82.62 72 ARG A CA 1
ATOM 570 C C . ARG A 1 72 ? 11.609 -15.412 -25.237 1.00 82.62 72 ARG A C 1
ATOM 572 O O . ARG A 1 72 ? 11.029 -15.597 -26.300 1.00 82.62 72 ARG A O 1
ATOM 579 N N . SER A 1 73 ? 12.819 -14.864 -25.139 1.00 74.94 73 SER A N 1
ATOM 580 C CA . SER A 1 73 ? 13.676 -14.537 -26.284 1.00 74.94 73 SER A CA 1
ATOM 581 C C . SER A 1 73 ? 14.667 -15.665 -26.606 1.00 74.94 73 SER A C 1
ATOM 583 O O . SER A 1 73 ? 15.379 -15.568 -27.603 1.00 74.94 73 SER A O 1
ATOM 585 N N . GLU A 1 74 ? 14.705 -16.694 -25.756 1.00 55.34 74 GLU A N 1
ATOM 586 C CA . GLU A 1 74 ? 15.316 -18.011 -25.978 1.00 55.34 74 GLU A CA 1
ATOM 587 C C . GLU A 1 74 ? 14.259 -18.989 -26.508 1.00 55.34 74 GLU A C 1
ATOM 589 O O . GLU A 1 74 ? 14.611 -19.800 -27.392 1.00 55.34 74 GLU A O 1
#

InterPro domains:
  IPR003018 GAF domain [PF01590] (2-61)
  IPR029016 GAF-like domain superfamily [G3DSA:3.30.450.40] (1-74)

Foldseek 3Di:
DDDCPVCVVVVNDFDAKDKDFADDPNDGPDIDMDTDDVDDYDDPVNNVVVNVVSPVVNVVVVVVVVVVVVVVVD

pLDDT: mean 93.24, std 6.18, range [55.34, 98.06]

Sequence (74 aa):
RFNAEVDIRTGYKTKTILCMPIFIRGSVIGVVQMVNKLNGTFTKADEEAFETFAIYCGLALHHAKLYEKIRRSE

Organism: NCBI:txid1028688

Secondary structure (DSSP, 8-state):
----HHHHHHT-----EEEEEEEETTEEEEEEEEE--SSS---HHHHHHHHHHHHHHHHHHHHHHHHHHHHH--